Protein AF-Q7FZ84-F1 (afdb_monomer)

Sequence (125 aa):
MAKPACCALLALLFMASVAPLALAQRPDWRRRLQACDSFMEGRHREPRYRDRPSESCCRSVRNIREDERCRALMQAYGGGGYSDQDDDVVAENDRQEEQASRLLRECNLEPRDCRRRNDIFDDLW

Structure (mmCIF, N/CA/C/O backbone):
data_AF-Q7FZ84-F1
#
_entry.id   AF-Q7FZ84-F1
#
loop_
_atom_site.group_PDB
_atom_site.id
_atom_site.type_symbol
_atom_site.label_atom_id
_atom_site.label_alt_id
_atom_site.label_comp_id
_atom_site.label_asym_id
_atom_site.label_entity_id
_atom_site.label_seq_id
_atom_site.pdbx_PDB_ins_code
_atom_site.Cartn_x
_atom_site.Cartn_y
_atom_site.Cartn_z
_atom_site.occupancy
_atom_site.B_iso_or_equiv
_atom_site.auth_seq_id
_atom_site.auth_comp_id
_atom_site.auth_asym_id
_atom_site.auth_atom_id
_atom_site.pdbx_PDB_model_num
ATOM 1 N N . MET A 1 1 ? -68.315 8.484 18.595 1.00 49.31 1 MET A N 1
ATOM 2 C CA . MET A 1 1 ? -67.819 9.375 17.521 1.00 49.31 1 MET A CA 1
ATOM 3 C C . MET A 1 1 ? -66.454 9.928 17.925 1.00 49.31 1 MET A C 1
ATOM 5 O O . MET A 1 1 ? -66.411 10.763 18.811 1.00 49.31 1 MET A O 1
ATOM 9 N N . ALA A 1 2 ? -65.363 9.424 17.339 1.00 41.78 2 ALA A N 1
ATOM 10 C CA . ALA A 1 2 ? -64.010 10.015 17.304 1.00 41.78 2 ALA A CA 1
ATOM 11 C C . ALA A 1 2 ? -63.151 9.074 16.431 1.00 41.78 2 ALA A C 1
ATOM 13 O O . ALA A 1 2 ? -62.908 7.938 16.810 1.00 41.78 2 ALA A O 1
ATOM 14 N N . LYS A 1 3 ? -63.018 9.380 15.136 1.00 44.88 3 LYS A N 1
ATOM 15 C CA . LYS A 1 3 ? -61.885 10.055 14.466 1.00 44.88 3 LYS A CA 1
ATOM 16 C C . LYS A 1 3 ? -60.906 9.044 13.823 1.00 44.88 3 LYS A C 1
ATOM 18 O O . LYS A 1 3 ? -59.980 8.598 14.491 1.00 44.88 3 LYS A O 1
ATOM 23 N N . PRO A 1 4 ? -61.037 8.753 12.509 1.00 49.16 4 PRO A N 1
ATOM 24 C CA . PRO A 1 4 ? -60.086 7.934 11.740 1.00 49.16 4 PRO A CA 1
ATOM 25 C C . PRO A 1 4 ? -58.769 8.677 11.416 1.00 49.16 4 PRO A C 1
ATOM 27 O O . PRO A 1 4 ? -58.102 8.381 10.432 1.00 49.16 4 PRO A O 1
ATOM 30 N N . ALA A 1 5 ? -58.387 9.667 12.228 1.00 50.38 5 ALA A N 1
ATOM 31 C CA . ALA A 1 5 ? -57.235 10.532 11.973 1.00 50.38 5 ALA A CA 1
ATOM 32 C C . ALA A 1 5 ? -55.909 9.966 12.520 1.00 50.38 5 ALA A C 1
ATOM 34 O O . ALA A 1 5 ? -54.844 10.400 12.091 1.00 50.38 5 ALA A O 1
ATOM 35 N N . CYS A 1 6 ? -55.948 8.986 13.433 1.00 47.59 6 CYS A N 1
ATOM 36 C CA . CYS A 1 6 ? -54.726 8.415 14.020 1.00 47.59 6 CYS A CA 1
ATOM 37 C C . CYS A 1 6 ? -53.942 7.514 13.057 1.00 47.59 6 CYS A C 1
ATOM 39 O O . CYS A 1 6 ? -52.721 7.432 13.162 1.00 47.59 6 CYS A O 1
ATOM 41 N N . CYS A 1 7 ? -54.607 6.854 12.105 1.00 50.59 7 CYS A N 1
ATOM 42 C CA . CYS A 1 7 ? -53.935 5.874 11.247 1.00 50.59 7 CYS A CA 1
ATOM 43 C C . CYS A 1 7 ? -53.127 6.525 10.114 1.00 50.59 7 CYS A C 1
ATOM 45 O O . CYS A 1 7 ? -52.099 5.989 9.710 1.00 50.59 7 CYS A O 1
ATOM 47 N N . ALA A 1 8 ? -53.541 7.703 9.633 1.00 52.16 8 ALA A N 1
ATOM 48 C CA . ALA A 1 8 ? -52.841 8.401 8.551 1.00 52.16 8 ALA A CA 1
ATOM 49 C C . ALA A 1 8 ? -51.515 9.041 9.011 1.00 52.16 8 ALA A C 1
ATOM 51 O O . ALA A 1 8 ? -50.551 9.085 8.250 1.00 52.16 8 ALA A O 1
ATOM 52 N N . LEU A 1 9 ? -51.436 9.489 10.270 1.00 51.16 9 LEU A N 1
ATOM 53 C CA . LEU A 1 9 ? -50.223 10.094 10.836 1.00 51.16 9 LEU A CA 1
ATOM 54 C C . LEU A 1 9 ? -49.127 9.058 11.136 1.00 51.16 9 LEU A C 1
ATOM 56 O O . LEU A 1 9 ? -47.947 9.349 10.951 1.00 51.16 9 LEU A O 1
ATOM 60 N N . LEU A 1 10 ? -49.501 7.834 11.524 1.00 52.22 10 LEU A N 1
ATOM 61 C CA . LEU A 1 10 ? -48.548 6.736 11.730 1.00 52.22 10 LEU A CA 1
ATOM 62 C C . LEU A 1 10 ? -47.922 6.246 10.415 1.00 52.22 10 LEU A C 1
ATOM 64 O O . LEU A 1 10 ? -46.740 5.913 10.392 1.00 52.22 10 LEU A O 1
ATOM 68 N N . ALA A 1 11 ? -48.677 6.263 9.312 1.00 51.78 11 ALA A N 1
ATOM 69 C CA . ALA A 1 11 ? -48.161 5.880 7.998 1.00 51.78 11 ALA A CA 1
ATOM 70 C C . ALA A 1 11 ? -47.158 6.907 7.433 1.00 51.78 11 ALA A C 1
ATOM 72 O O . ALA A 1 11 ? -46.164 6.526 6.817 1.00 51.78 11 ALA A O 1
ATOM 73 N N . LEU A 1 12 ? -47.370 8.203 7.692 1.00 50.91 12 LEU A N 1
ATOM 74 C CA . LEU A 1 12 ? -46.447 9.266 7.270 1.00 50.91 12 LEU A CA 1
ATOM 75 C C . LEU A 1 12 ? -45.142 9.283 8.083 1.00 50.91 12 LEU A C 1
ATOM 77 O O . LEU A 1 12 ? -44.091 9.605 7.533 1.00 50.91 12 LEU A O 1
ATOM 81 N N . LEU A 1 13 ? -45.175 8.878 9.357 1.00 51.31 13 LEU A N 1
ATOM 82 C CA . LEU A 1 13 ? -43.968 8.738 10.185 1.00 51.31 13 LEU A CA 1
ATOM 83 C C . LEU A 1 13 ? -43.102 7.532 9.789 1.00 51.31 13 LEU A C 1
ATOM 85 O O . LEU A 1 13 ? -41.884 7.586 9.947 1.00 51.31 13 LEU A O 1
ATOM 89 N N . PHE A 1 14 ? -43.698 6.474 9.232 1.00 47.34 14 PHE A N 1
ATOM 90 C CA . PHE A 1 14 ? -42.955 5.293 8.773 1.00 47.34 14 PHE A CA 1
ATOM 91 C C . PHE A 1 14 ? -42.252 5.495 7.421 1.00 47.34 14 PHE A C 1
ATOM 93 O O . PHE A 1 14 ? -41.250 4.841 7.150 1.00 47.34 14 PHE A O 1
ATOM 100 N N . MET A 1 15 ? -42.736 6.419 6.584 1.00 47.53 15 MET A N 1
ATOM 101 C CA . MET A 1 15 ? -42.102 6.742 5.297 1.00 47.53 15 MET A CA 1
ATOM 102 C C . MET A 1 15 ? -40.957 7.761 5.418 1.00 47.53 15 MET A C 1
ATOM 104 O O . MET A 1 15 ? -40.164 7.897 4.491 1.00 47.53 15 MET A O 1
ATOM 108 N N . ALA A 1 16 ? -40.835 8.460 6.552 1.00 46.62 16 ALA A N 1
ATOM 109 C CA . ALA A 1 16 ? -39.755 9.420 6.802 1.00 46.62 16 ALA A CA 1
ATOM 110 C C . ALA A 1 16 ? -38.499 8.791 7.437 1.00 46.62 16 ALA A C 1
ATOM 112 O O . ALA A 1 16 ? -37.445 9.423 7.471 1.00 46.62 16 ALA A O 1
ATOM 113 N N . SER A 1 17 ? -38.585 7.553 7.934 1.00 47.41 17 SER A N 1
ATOM 114 C CA . SER A 1 17 ? -37.463 6.845 8.567 1.00 47.41 17 SER A CA 1
ATOM 115 C C . SER A 1 17 ? -36.676 5.945 7.613 1.00 47.41 17 SER A C 1
ATOM 117 O O . SER A 1 17 ? -35.632 5.423 7.998 1.00 47.41 17 SER A O 1
ATOM 119 N N . VAL A 1 18 ? -37.089 5.830 6.347 1.00 50.00 18 VAL A N 1
ATOM 120 C CA . VAL A 1 18 ? -36.287 5.194 5.288 1.00 50.00 18 VAL A CA 1
ATOM 121 C C . VAL A 1 18 ? -35.352 6.234 4.654 1.00 50.00 18 VAL A C 1
ATOM 123 O O . VAL A 1 18 ? -35.259 6.382 3.439 1.00 50.00 18 VAL A O 1
ATOM 126 N N . ALA A 1 19 ? -34.655 7.001 5.494 1.00 49.38 19 ALA A N 1
ATOM 127 C CA . ALA A 1 19 ? -33.435 7.668 5.068 1.00 49.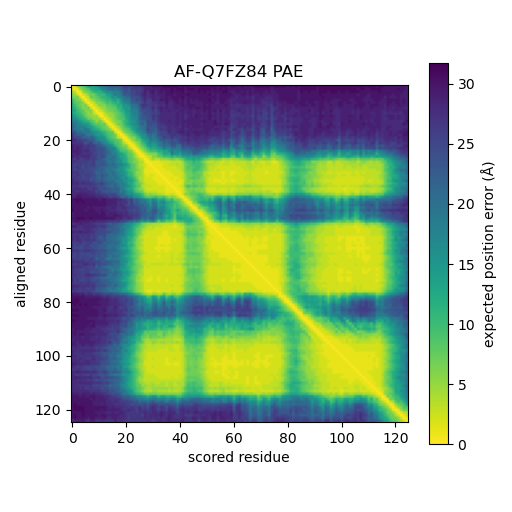38 19 ALA A CA 1
ATOM 128 C C . ALA A 1 19 ? -32.348 6.580 4.959 1.00 49.38 19 ALA A C 1
ATOM 130 O O . ALA A 1 19 ? -32.203 5.780 5.887 1.00 49.38 19 ALA A O 1
ATOM 131 N N . PRO A 1 20 ? -31.606 6.492 3.844 1.00 47.78 20 PRO A N 1
ATOM 132 C CA . PRO A 1 20 ? -30.707 5.378 3.563 1.00 47.78 20 PRO A CA 1
ATOM 133 C C . PRO A 1 20 ? -29.489 5.428 4.497 1.00 47.78 20 PRO A C 1
ATOM 135 O O . PRO A 1 20 ? -28.443 5.974 4.160 1.00 47.78 20 PRO A O 1
ATOM 138 N N . LEU A 1 21 ? -29.598 4.827 5.683 1.00 50.34 21 LEU A N 1
ATOM 139 C CA . LEU A 1 21 ? -28.514 4.701 6.670 1.00 50.34 21 LEU A CA 1
ATOM 140 C C . LEU A 1 21 ? -27.471 3.631 6.293 1.00 50.34 21 LEU A C 1
ATOM 142 O O . LEU A 1 21 ? -26.835 3.037 7.158 1.00 50.34 21 LEU A O 1
ATOM 146 N N . ALA A 1 22 ? -27.270 3.383 5.000 1.00 48.09 22 ALA A N 1
ATOM 147 C CA . ALA A 1 22 ? -26.307 2.406 4.503 1.00 48.09 22 ALA A CA 1
ATOM 148 C C . ALA A 1 22 ? -25.366 2.977 3.433 1.00 48.09 22 ALA A C 1
ATOM 150 O O . ALA A 1 22 ? -24.749 2.224 2.685 1.00 48.09 22 ALA A O 1
ATOM 151 N N . LEU A 1 23 ? -25.149 4.297 3.411 1.00 46.69 23 LEU A N 1
ATOM 152 C CA . LEU A 1 23 ? -23.848 4.816 2.982 1.00 46.69 23 LEU A CA 1
ATOM 153 C C . LEU A 1 23 ? -22.838 4.519 4.097 1.00 46.69 23 LEU A C 1
ATOM 155 O O . LEU A 1 23 ? -22.377 5.411 4.806 1.00 46.69 23 LEU A O 1
ATOM 159 N N . ALA A 1 24 ? -22.534 3.233 4.287 1.00 49.00 24 ALA A N 1
ATOM 160 C CA . ALA A 1 24 ? -21.375 2.809 5.046 1.00 49.00 24 ALA A CA 1
ATOM 161 C C . ALA A 1 24 ? -20.183 3.548 4.433 1.00 49.00 24 ALA A C 1
ATOM 163 O O . ALA A 1 24 ? -19.858 3.327 3.265 1.00 49.00 24 ALA A O 1
ATOM 164 N N . GLN A 1 25 ? -19.618 4.496 5.183 1.00 52.72 25 GLN A N 1
ATOM 165 C CA . GLN A 1 25 ? -18.466 5.286 4.771 1.00 52.72 25 GLN A CA 1
ATOM 166 C C 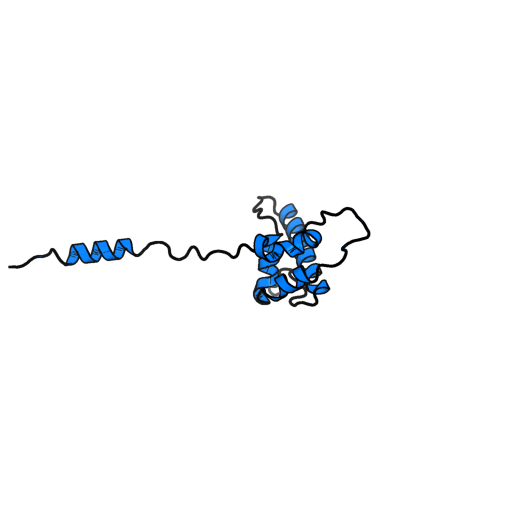. GLN A 1 25 ? -17.360 4.303 4.404 1.00 52.72 25 GLN A C 1
ATOM 168 O O . GLN A 1 25 ? -16.689 3.765 5.287 1.00 52.72 25 GLN A O 1
ATOM 173 N N . ARG A 1 26 ? -17.215 4.003 3.106 1.00 57.62 26 ARG A N 1
ATOM 174 C CA . ARG A 1 26 ? -16.116 3.177 2.623 1.00 57.62 26 ARG A CA 1
ATOM 175 C C . ARG A 1 26 ? -14.851 3.857 3.134 1.00 57.62 26 ARG A C 1
ATOM 177 O O . ARG A 1 26 ? -14.687 5.049 2.867 1.00 57.62 26 ARG A O 1
ATOM 184 N N . PRO A 1 27 ? -14.013 3.165 3.919 1.00 64.94 27 PRO A N 1
ATOM 185 C CA . PRO A 1 27 ? -12.784 3.764 4.399 1.00 64.94 27 PRO A CA 1
ATOM 186 C C . PRO A 1 27 ? -12.013 4.309 3.198 1.00 64.94 27 PRO A C 1
ATOM 188 O O . PRO A 1 27 ? -11.795 3.602 2.216 1.00 64.94 27 PRO A O 1
ATOM 191 N N . ASP A 1 28 ? -11.650 5.589 3.270 1.00 83.81 28 ASP A N 1
ATOM 192 C CA . ASP A 1 28 ? -10.766 6.232 2.303 1.00 83.81 28 ASP A CA 1
ATOM 193 C C . ASP A 1 28 ? -9.368 5.629 2.489 1.00 83.81 28 ASP A C 1
ATOM 195 O O . ASP A 1 28 ? -8.524 6.134 3.239 1.00 83.81 28 ASP A O 1
ATOM 199 N N . TRP A 1 29 ? -9.168 4.452 1.890 1.00 86.44 29 TRP A N 1
ATOM 200 C CA . TRP A 1 29 ? -7.930 3.692 2.007 1.00 86.44 29 TRP A CA 1
ATOM 201 C C . TRP A 1 29 ? -6.753 4.464 1.447 1.00 86.44 29 TRP A C 1
ATOM 203 O O . TRP A 1 29 ? -5.668 4.362 2.007 1.00 86.44 29 TRP A O 1
ATOM 213 N N . ARG A 1 30 ? -6.976 5.299 0.426 1.00 85.19 30 ARG A N 1
ATOM 214 C CA . ARG A 1 30 ? -5.941 6.166 -0.132 1.00 85.19 30 ARG A CA 1
ATOM 215 C C . ARG A 1 30 ? -5.398 7.113 0.932 1.00 85.19 30 ARG A C 1
ATOM 217 O O . ARG A 1 30 ? -4.193 7.171 1.146 1.00 85.19 30 ARG A O 1
ATOM 224 N N . ARG A 1 31 ? -6.279 7.769 1.693 1.00 87.19 31 ARG A N 1
ATOM 225 C CA . ARG A 1 31 ? -5.862 8.618 2.819 1.00 87.19 31 ARG A CA 1
ATOM 226 C C . ARG A 1 31 ? -5.160 7.830 3.926 1.00 87.19 31 ARG A C 1
ATOM 228 O O . ARG A 1 31 ? -4.175 8.304 4.482 1.00 87.19 31 ARG A O 1
ATOM 235 N N . ARG A 1 32 ? -5.645 6.632 4.266 1.00 88.69 32 ARG A N 1
ATOM 236 C CA . ARG A 1 32 ? -5.041 5.793 5.325 1.00 88.69 32 ARG A CA 1
ATOM 237 C C . ARG A 1 32 ? -3.675 5.223 4.936 1.00 88.69 32 ARG A C 1
ATOM 239 O O . ARG A 1 32 ? -2.834 5.003 5.808 1.00 88.69 32 ARG A O 1
ATOM 246 N N . LEU A 1 33 ? -3.463 4.984 3.646 1.00 92.25 33 LEU A N 1
ATOM 247 C CA . LEU A 1 33 ? -2.261 4.367 3.095 1.00 92.25 33 LEU A CA 1
ATOM 248 C C . LEU A 1 33 ? -1.291 5.375 2.476 1.00 92.25 33 LEU A C 1
ATOM 250 O O . LEU A 1 33 ? -0.252 4.952 2.003 1.00 92.25 33 LEU A O 1
ATOM 254 N N . GLN A 1 34 ? -1.536 6.684 2.582 1.00 90.81 34 GLN A N 1
ATOM 255 C CA . GLN A 1 34 ? -0.697 7.744 2.000 1.00 90.81 34 GLN A CA 1
ATOM 256 C C . GL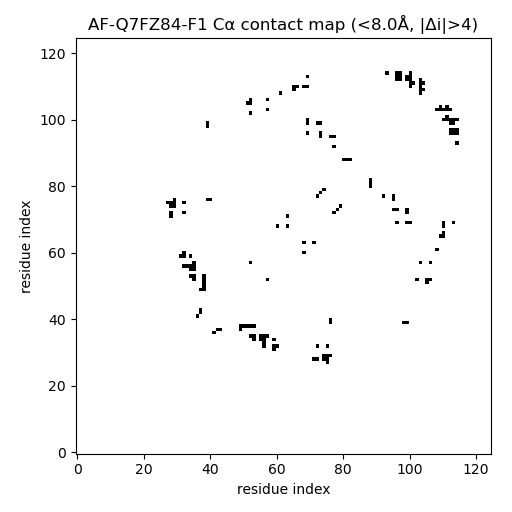N A 1 34 ? 0.821 7.580 2.261 1.00 90.81 34 GLN A C 1
ATOM 258 O O . GLN A 1 34 ? 1.659 7.912 1.426 1.00 90.81 34 GLN A O 1
ATOM 263 N N . ALA A 1 35 ? 1.215 7.013 3.409 1.00 90.69 35 ALA A N 1
ATOM 264 C CA . ALA A 1 35 ? 2.619 6.723 3.729 1.00 90.69 35 ALA A CA 1
ATOM 265 C C . ALA A 1 35 ? 3.291 5.689 2.793 1.00 90.69 35 ALA A C 1
ATOM 267 O O . ALA A 1 35 ? 4.522 5.582 2.775 1.00 90.69 35 ALA A O 1
ATOM 268 N N . CYS A 1 36 ? 2.495 4.917 2.053 1.00 90.38 36 CYS A N 1
ATOM 269 C CA . CYS A 1 36 ? 2.906 3.903 1.090 1.00 90.38 36 CYS A CA 1
ATOM 270 C C . CYS A 1 36 ? 3.038 4.446 -0.339 1.00 90.38 36 CYS 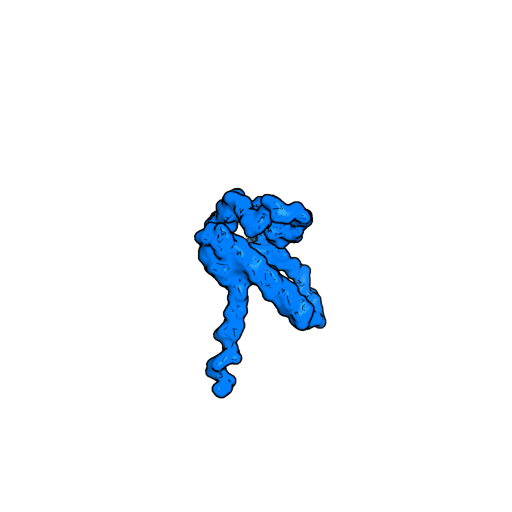A C 1
ATOM 272 O O . CYS A 1 36 ? 3.621 3.757 -1.171 1.00 90.38 36 CYS A O 1
ATOM 274 N N . ASP A 1 37 ? 2.580 5.671 -0.628 1.00 88.56 37 ASP A N 1
ATOM 275 C CA . ASP A 1 37 ? 2.523 6.226 -1.991 1.00 88.56 37 ASP A CA 1
ATOM 276 C C . ASP A 1 37 ? 3.888 6.217 -2.687 1.00 88.56 37 ASP A C 1
ATOM 278 O O . ASP A 1 37 ? 3.998 5.833 -3.849 1.00 88.56 37 ASP A O 1
ATOM 282 N N . SER A 1 38 ? 4.961 6.554 -1.963 1.00 83.69 38 SER A N 1
ATOM 283 C CA . SER A 1 38 ? 6.317 6.520 -2.525 1.00 83.69 38 SER A CA 1
ATOM 284 C C . SER A 1 38 ? 6.762 5.122 -2.966 1.00 83.69 38 SER A C 1
ATOM 286 O O . SER A 1 38 ? 7.563 5.022 -3.890 1.00 83.69 38 SER A O 1
ATOM 288 N N . PHE A 1 39 ? 6.295 4.066 -2.291 1.00 85.56 39 PHE A N 1
ATOM 289 C CA . PHE A 1 39 ? 6.612 2.678 -2.639 1.00 85.56 39 PHE A CA 1
ATOM 290 C C . PHE A 1 39 ? 5.677 2.162 -3.739 1.00 85.56 39 PHE A C 1
ATOM 292 O O . PHE A 1 39 ? 6.138 1.549 -4.696 1.00 85.56 39 PHE A O 1
ATOM 299 N N . MET A 1 40 ? 4.376 2.440 -3.616 1.00 84.94 40 MET A N 1
ATOM 300 C CA . MET A 1 40 ? 3.340 1.908 -4.504 1.00 84.94 40 MET A CA 1
ATOM 301 C C . MET A 1 40 ? 3.324 2.588 -5.875 1.00 84.94 40 MET A C 1
ATOM 303 O O . MET A 1 40 ? 3.227 1.914 -6.892 1.00 84.94 40 MET A O 1
ATOM 307 N N . GLU A 1 41 ? 3.457 3.915 -5.940 1.00 77.69 41 GLU A N 1
ATOM 308 C CA . GLU A 1 41 ? 3.343 4.644 -7.211 1.00 77.69 41 GLU A CA 1
ATOM 309 C C . GLU A 1 41 ? 4.657 4.675 -8.015 1.00 77.69 41 GLU A C 1
ATOM 311 O O . GLU A 1 41 ? 4.695 5.236 -9.109 1.00 77.69 41 GLU A O 1
ATOM 316 N N . GLY A 1 42 ? 5.758 4.127 -7.479 1.00 65.06 42 GLY A N 1
ATOM 317 C CA . GLY A 1 42 ? 7.057 4.063 -8.164 1.00 65.06 42 GLY A CA 1
ATOM 318 C C . GLY A 1 42 ? 7.621 5.425 -8.608 1.00 65.06 42 GLY A C 1
ATOM 319 O O . GLY A 1 42 ? 8.512 5.481 -9.454 1.00 65.06 42 GLY A O 1
ATOM 320 N N . ARG A 1 43 ? 7.104 6.545 -8.075 1.00 50.91 43 ARG A N 1
ATOM 321 C CA . ARG A 1 43 ? 7.338 7.901 -8.615 1.00 50.91 43 ARG A CA 1
ATOM 322 C C . ARG A 1 43 ? 8.708 8.513 -8.322 1.00 50.91 43 ARG A C 1
ATOM 324 O O . ARG A 1 43 ? 8.938 9.668 -8.675 1.00 50.91 43 ARG A O 1
ATOM 331 N N . HIS A 1 44 ? 9.649 7.773 -7.747 1.00 45.66 44 HIS A N 1
ATOM 332 C CA . HIS A 1 44 ? 11.004 8.278 -7.542 1.00 45.66 44 HIS A CA 1
ATOM 333 C C . HIS A 1 44 ? 12.000 7.496 -8.397 1.00 45.66 44 HIS A C 1
ATOM 335 O O . HIS A 1 44 ? 12.402 6.389 -8.066 1.00 45.66 44 HIS A O 1
ATOM 341 N N . ARG A 1 45 ? 12.423 8.124 -9.503 1.00 48.12 45 ARG A N 1
ATOM 342 C CA . ARG A 1 45 ? 13.490 7.671 -10.418 1.00 48.12 45 ARG A CA 1
ATOM 343 C C . ARG A 1 45 ? 14.887 7.616 -9.775 1.00 48.12 45 ARG A C 1
ATOM 345 O O . ARG A 1 45 ? 15.863 7.381 -10.482 1.00 48.12 45 ARG A O 1
ATOM 352 N N . GLU A 1 46 ? 15.019 7.866 -8.474 1.00 49.53 46 GLU A N 1
ATOM 353 C CA . GLU A 1 46 ? 16.313 7.858 -7.797 1.00 49.53 46 GLU A CA 1
ATOM 354 C C . GLU A 1 46 ? 16.669 6.441 -7.318 1.00 49.53 46 GLU A C 1
ATOM 356 O O . GLU A 1 46 ? 16.020 5.931 -6.405 1.00 49.53 46 GLU A O 1
ATOM 361 N N . PRO A 1 47 ? 17.727 5.804 -7.861 1.00 52.00 47 PRO A N 1
ATOM 362 C CA . PRO A 1 47 ? 18.016 4.381 -7.633 1.00 52.00 47 PRO A CA 1
ATOM 363 C C . PRO A 1 47 ? 18.418 4.020 -6.197 1.00 52.00 47 PRO A C 1
ATOM 365 O O . PRO A 1 47 ? 18.675 2.860 -5.904 1.00 52.00 47 PRO A O 1
ATOM 368 N N . ARG A 1 48 ? 18.592 5.010 -5.315 1.00 54.06 48 ARG A N 1
ATO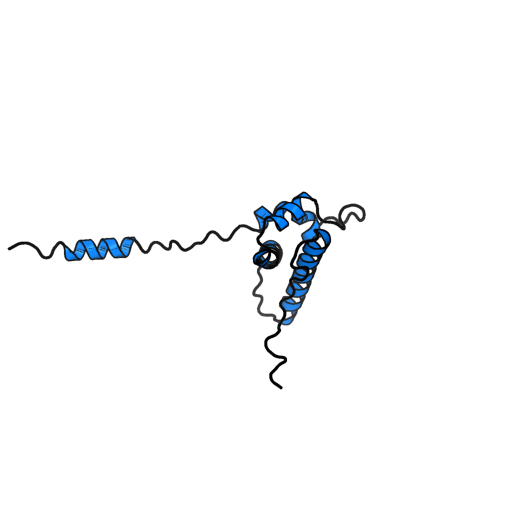M 369 C CA . ARG A 1 48 ? 19.240 4.821 -4.007 1.00 54.06 48 ARG A CA 1
ATOM 370 C C . ARG A 1 48 ? 18.284 4.859 -2.825 1.00 54.06 48 ARG A C 1
ATOM 372 O O . ARG A 1 48 ? 18.673 4.461 -1.732 1.00 54.06 48 ARG A O 1
ATOM 379 N N . TYR A 1 49 ? 17.051 5.314 -3.023 1.00 49.84 49 TYR A N 1
ATOM 380 C CA . TYR A 1 49 ? 16.081 5.442 -1.946 1.00 49.84 49 TYR A CA 1
ATOM 381 C C . TYR A 1 49 ? 14.759 4.794 -2.347 1.00 49.84 49 TYR A C 1
ATOM 383 O O . TYR A 1 49 ? 13.932 5.418 -3.001 1.00 49.84 49 TYR A O 1
ATOM 391 N N . ARG A 1 50 ? 14.545 3.596 -1.787 1.00 59.28 50 ARG A N 1
ATOM 392 C CA . ARG A 1 50 ? 13.250 2.934 -1.529 1.00 59.28 50 ARG A CA 1
ATOM 393 C C . ARG A 1 50 ? 12.859 1.781 -2.454 1.00 59.28 50 ARG A C 1
ATOM 395 O O . ARG A 1 50 ? 11.719 1.687 -2.888 1.00 59.28 50 ARG A O 1
ATOM 402 N N . ASP A 1 51 ? 13.736 0.780 -2.526 1.00 69.00 51 ASP A N 1
ATOM 403 C CA . ASP A 1 51 ? 13.306 -0.607 -2.777 1.00 69.00 51 ASP A CA 1
ATOM 404 C C . ASP A 1 51 ? 12.446 -1.187 -1.642 1.00 69.00 51 ASP A C 1
ATOM 406 O O . ASP A 1 51 ? 11.866 -2.261 -1.796 1.00 69.00 51 ASP A O 1
ATOM 410 N N . ARG A 1 52 ? 12.365 -0.490 -0.499 1.00 82.00 52 ARG A N 1
ATOM 411 C CA . ARG A 1 52 ? 11.638 -0.924 0.694 1.00 82.00 52 ARG A CA 1
ATOM 412 C C . ARG A 1 52 ? 10.581 0.088 1.139 1.00 82.00 52 ARG A C 1
ATOM 414 O O . ARG A 1 52 ? 10.820 1.298 1.052 1.00 82.00 52 ARG A O 1
ATOM 421 N N . PRO A 1 53 ? 9.443 -0.391 1.666 1.00 88.25 53 PRO A N 1
ATOM 422 C CA . PRO A 1 53 ? 8.427 0.459 2.263 1.00 88.25 53 PRO A CA 1
ATOM 423 C C . PRO A 1 53 ? 8.946 1.160 3.521 1.00 88.25 53 PRO A C 1
ATOM 425 O O . PRO A 1 53 ? 9.827 0.669 4.227 1.00 88.25 5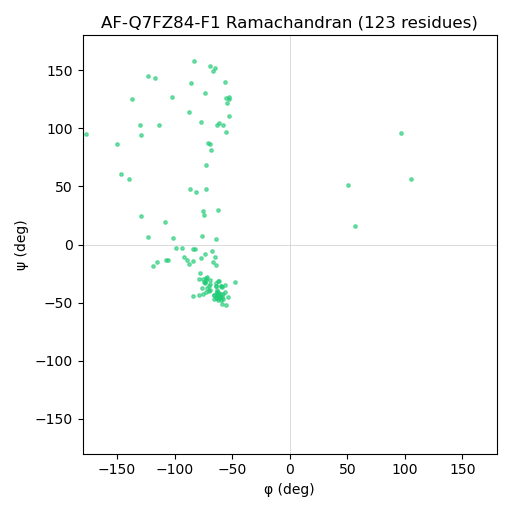3 PRO A O 1
ATOM 428 N N . SER A 1 54 ? 8.382 2.333 3.814 1.00 90.88 54 SER A N 1
ATOM 429 C CA . SER A 1 54 ? 8.671 3.038 5.064 1.00 90.88 54 SER A CA 1
ATOM 430 C C . SER A 1 54 ? 8.072 2.291 6.263 1.00 90.88 54 SER A C 1
ATOM 432 O O . SER A 1 54 ? 7.041 1.629 6.141 1.00 90.88 54 SER A O 1
ATOM 434 N N . GLU A 1 55 ? 8.656 2.450 7.454 1.00 92.31 55 GLU A N 1
ATOM 435 C CA . GLU A 1 55 ? 8.084 1.866 8.679 1.00 92.31 55 GLU A CA 1
ATOM 436 C C . GLU A 1 55 ? 6.652 2.375 8.933 1.00 92.31 55 GLU A C 1
ATOM 438 O O . GLU A 1 55 ? 5.774 1.616 9.345 1.00 92.31 55 GLU A O 1
ATOM 443 N N . SER A 1 56 ? 6.397 3.651 8.618 1.00 93.88 56 SER A N 1
ATOM 444 C CA . SER A 1 56 ? 5.066 4.263 8.696 1.00 93.88 56 SER A CA 1
ATOM 445 C C . SER A 1 56 ? 4.066 3.569 7.766 1.00 93.88 56 SER A C 1
ATOM 447 O O . SER A 1 56 ? 2.969 3.226 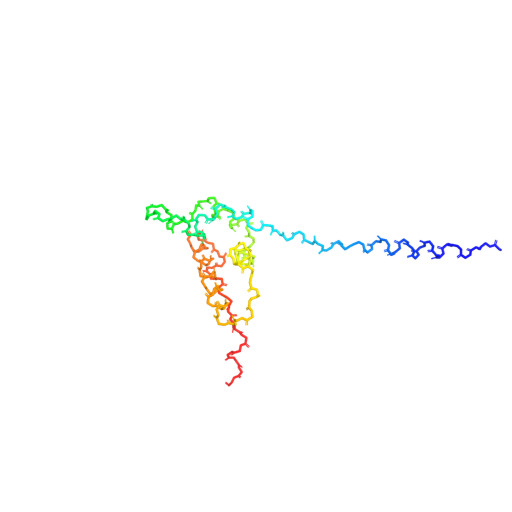8.199 1.00 93.88 56 SER A O 1
ATOM 449 N N . CYS A 1 57 ? 4.466 3.265 6.525 1.00 93.06 57 CYS A N 1
ATOM 450 C CA . CYS A 1 57 ? 3.645 2.486 5.599 1.00 93.06 57 CYS A CA 1
ATOM 451 C C . CYS A 1 57 ? 3.310 1.101 6.171 1.00 93.06 57 CYS A C 1
ATOM 453 O O . CYS A 1 57 ? 2.135 0.747 6.274 1.00 93.06 57 CYS A O 1
ATOM 455 N N . CYS A 1 58 ? 4.313 0.344 6.630 1.00 95.25 58 CYS A N 1
ATOM 456 C CA . CYS A 1 58 ? 4.074 -0.981 7.206 1.00 95.25 58 CYS A CA 1
ATOM 457 C C . CYS A 1 58 ? 3.157 -0.927 8.435 1.00 95.25 58 CYS A C 1
ATOM 459 O O . CYS A 1 58 ? 2.321 -1.811 8.624 1.00 95.25 58 CYS A O 1
ATOM 461 N N . ARG A 1 59 ? 3.267 0.121 9.258 1.00 96.50 59 ARG A N 1
ATOM 462 C CA . ARG A 1 59 ? 2.379 0.344 10.405 1.00 96.50 59 ARG A CA 1
ATOM 463 C C . ARG A 1 59 ? 0.943 0.629 9.966 1.00 96.50 59 ARG A C 1
ATOM 465 O O . ARG A 1 59 ? 0.024 0.043 10.533 1.00 96.50 59 ARG A O 1
ATOM 472 N N . SER A 1 60 ? 0.746 1.465 8.946 1.00 95.44 60 SER A N 1
ATOM 473 C CA . SER A 1 60 ? -0.581 1.725 8.376 1.00 95.44 60 SER A CA 1
ATOM 474 C C . SER A 1 60 ? -1.237 0.446 7.861 1.00 95.44 60 SER A C 1
ATOM 476 O O . SER A 1 60 ? -2.393 0.196 8.188 1.00 95.44 60 SER A O 1
ATOM 478 N N . VAL A 1 61 ? -0.498 -0.397 7.131 1.00 95.56 61 VAL A N 1
ATOM 479 C CA . VAL A 1 61 ? -1.018 -1.673 6.606 1.00 95.56 61 VAL A CA 1
ATOM 480 C C . VAL A 1 61 ? -1.281 -2.684 7.726 1.00 95.56 61 VAL A C 1
ATOM 482 O O . VAL A 1 61 ? -2.299 -3.373 7.710 1.00 95.56 61 VAL A O 1
ATOM 485 N N . ARG A 1 62 ? -0.416 -2.750 8.746 1.00 96.75 62 ARG A N 1
ATOM 486 C CA . ARG A 1 62 ? -0.598 -3.638 9.910 1.00 96.75 62 ARG A CA 1
ATOM 487 C C . ARG A 1 62 ? -1.898 -3.353 10.661 1.00 96.75 62 ARG A C 1
ATOM 489 O O . ARG A 1 62 ? -2.519 -4.293 11.148 1.00 96.75 62 ARG A O 1
ATOM 496 N N . ASN A 1 63 ? -2.298 -2.083 10.731 1.00 95.38 63 ASN A N 1
ATOM 497 C CA . ASN A 1 63 ? -3.530 -1.644 11.390 1.00 95.38 63 ASN A CA 1
ATOM 498 C C . ASN A 1 63 ? -4.804 -1.990 10.597 1.00 95.38 63 ASN A C 1
ATOM 500 O O . ASN A 1 63 ? -5.909 -1.797 11.101 1.00 95.38 63 ASN A O 1
ATOM 504 N N . ILE A 1 64 ? -4.666 -2.483 9.365 1.00 92.88 64 ILE A N 1
ATOM 505 C CA . ILE A 1 64 ? -5.766 -3.043 8.582 1.00 92.88 64 ILE A CA 1
ATOM 506 C C . ILE A 1 64 ? -5.915 -4.511 8.969 1.00 92.88 64 ILE A C 1
ATOM 508 O O . ILE A 1 64 ? -4.915 -5.225 9.133 1.00 92.88 64 ILE A O 1
ATOM 512 N N . ARG A 1 65 ? -7.166 -4.959 9.110 1.00 92.38 65 ARG A N 1
ATOM 513 C CA . ARG A 1 65 ? -7.461 -6.370 9.351 1.00 92.38 65 ARG A CA 1
ATOM 514 C C . ARG A 1 65 ? -6.850 -7.225 8.248 1.00 92.38 65 ARG A C 1
ATOM 516 O O . ARG A 1 65 ? -6.875 -6.845 7.082 1.00 92.38 65 ARG A O 1
ATOM 523 N N . GLU A 1 66 ? -6.303 -8.370 8.627 1.00 92.56 66 GLU A N 1
ATOM 524 C CA . GLU A 1 66 ? -5.569 -9.250 7.717 1.00 92.56 66 GLU A CA 1
ATOM 525 C C . GLU A 1 66 ? -6.375 -9.629 6.468 1.00 92.56 66 GLU A C 1
ATOM 527 O O . GLU A 1 66 ? -5.886 -9.469 5.352 1.00 92.56 66 GLU A O 1
ATOM 532 N N . ASP A 1 67 ? -7.642 -10.000 6.656 1.00 88.00 67 ASP A N 1
ATOM 533 C CA . ASP A 1 67 ? -8.602 -10.355 5.606 1.00 88.00 67 ASP A CA 1
ATOM 534 C C . ASP A 1 67 ? -8.989 -9.181 4.687 1.00 88.00 67 ASP A C 1
ATOM 536 O O . ASP A 1 67 ? -9.534 -9.378 3.599 1.00 88.00 67 ASP A O 1
ATOM 540 N N . GLU A 1 68 ? -8.691 -7.946 5.093 1.00 89.69 68 GLU A N 1
ATOM 541 C CA . GLU A 1 68 ? -8.984 -6.731 4.335 1.00 89.69 68 GLU A CA 1
ATOM 542 C C . GLU A 1 68 ? -7.747 -6.110 3.680 1.00 89.69 68 GLU A C 1
ATOM 544 O O . GLU A 1 68 ? -7.909 -5.259 2.807 1.00 89.69 68 GLU A O 1
ATOM 549 N N . ARG A 1 69 ? -6.524 -6.516 4.051 1.00 92.06 69 ARG A N 1
ATOM 550 C CA . ARG A 1 69 ? -5.274 -5.877 3.592 1.00 92.06 69 ARG A CA 1
ATOM 551 C C . ARG A 1 69 ? -5.168 -5.819 2.074 1.00 92.06 69 ARG A C 1
ATOM 553 O O . ARG A 1 69 ? -4.981 -4.735 1.526 1.00 92.06 69 ARG A O 1
ATOM 560 N N . CYS A 1 70 ? -5.350 -6.951 1.396 1.00 90.06 70 CYS A N 1
ATOM 561 C CA . CYS A 1 70 ? -5.304 -6.993 -0.066 1.00 90.06 70 CYS A CA 1
ATOM 562 C C . CYS A 1 70 ? -6.398 -6.124 -0.688 1.00 90.06 70 CYS A C 1
ATOM 564 O O . CYS A 1 70 ? -6.109 -5.298 -1.547 1.00 90.06 70 CYS A O 1
ATOM 566 N N . ARG A 1 71 ? -7.642 -6.220 -0.199 1.00 87.38 71 ARG A N 1
ATOM 567 C CA . ARG A 1 71 ? -8.754 -5.391 -0.693 1.00 87.38 71 ARG A CA 1
ATOM 568 C C . ARG A 1 71 ? -8.476 -3.898 -0.507 1.00 87.38 71 ARG A C 1
ATOM 570 O O . ARG A 1 71 ? -8.764 -3.118 -1.406 1.00 87.38 71 ARG A O 1
ATOM 577 N N . ALA A 1 72 ? -7.929 -3.499 0.637 1.00 89.69 72 ALA A N 1
ATOM 578 C CA . ALA A 1 72 ? -7.601 -2.112 0.937 1.00 89.69 72 ALA A CA 1
ATOM 579 C C . ALA 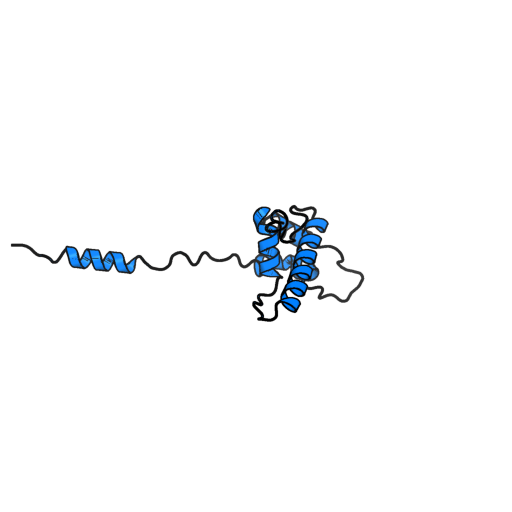A 1 72 ? -6.495 -1.575 0.020 1.00 89.69 72 ALA A C 1
ATOM 581 O O . ALA A 1 72 ? -6.619 -0.466 -0.499 1.00 89.69 72 ALA A O 1
ATOM 582 N N . LEU A 1 73 ? -5.445 -2.369 -0.216 1.00 89.88 73 LEU A N 1
ATOM 583 C CA . LEU A 1 73 ? -4.359 -2.023 -1.135 1.00 89.88 73 LEU A CA 1
ATOM 584 C C . LEU A 1 73 ? -4.864 -1.908 -2.575 1.00 89.88 73 LEU A C 1
ATOM 586 O O . LEU A 1 73 ? -4.599 -0.900 -3.227 1.00 89.88 73 LEU A O 1
ATOM 590 N N . MET A 1 74 ? -5.665 -2.872 -3.028 1.00 86.06 74 MET A N 1
ATOM 591 C CA . MET A 1 74 ? -6.295 -2.841 -4.348 1.00 86.06 74 MET A CA 1
ATOM 592 C C . MET A 1 74 ? -7.272 -1.676 -4.490 1.00 86.06 74 MET A C 1
ATOM 594 O O . MET A 1 74 ? -7.347 -1.066 -5.539 1.00 86.06 74 MET A O 1
ATOM 598 N N . GLN A 1 75 ? -7.999 -1.288 -3.446 1.00 84.75 75 GLN A N 1
ATOM 599 C CA . GLN A 1 75 ? -8.896 -0.136 -3.535 1.00 84.75 75 GLN A CA 1
ATOM 600 C C . GLN A 1 75 ? -8.141 1.207 -3.510 1.00 84.75 75 GLN A C 1
ATOM 602 O O . GLN A 1 75 ? -8.619 2.193 -4.068 1.00 84.75 75 GLN A O 1
ATOM 607 N N . ALA A 1 76 ? -6.988 1.276 -2.840 1.00 87.31 76 ALA A N 1
ATOM 608 C CA . ALA A 1 76 ? -6.174 2.488 -2.775 1.00 87.31 76 ALA A CA 1
ATOM 609 C C . ALA A 1 76 ? -5.342 2.706 -4.048 1.00 87.31 76 ALA A C 1
ATOM 611 O O . ALA A 1 76 ? -5.260 3.832 -4.548 1.00 87.31 76 ALA A O 1
ATOM 612 N N . TYR A 1 77 ? -4.735 1.635 -4.558 1.00 84.56 77 TYR A N 1
ATOM 613 C CA . TYR A 1 77 ? -3.730 1.678 -5.622 1.00 84.56 77 TYR A CA 1
ATOM 614 C C . TYR A 1 77 ? -4.137 0.922 -6.877 1.00 84.56 77 TYR A C 1
ATOM 616 O O . TYR A 1 77 ? -3.582 1.190 -7.940 1.00 84.56 77 TYR A O 1
ATOM 624 N N . GLY A 1 78 ? -5.114 0.026 -6.769 1.00 73.94 78 GLY A N 1
ATOM 625 C CA . GLY A 1 78 ? -5.728 -0.583 -7.928 1.00 73.94 78 GLY A CA 1
ATOM 626 C C . GLY A 1 78 ? -6.698 0.397 -8.559 1.00 73.94 78 GLY A C 1
ATOM 627 O O . GLY A 1 78 ? -7.741 0.734 -7.995 1.00 73.94 78 GLY A O 1
ATOM 628 N N . GLY A 1 79 ? -6.285 0.960 -9.690 1.00 59.97 79 GLY A N 1
ATOM 629 C CA . GLY A 1 79 ? -7.072 1.935 -10.430 1.00 59.97 79 GLY A CA 1
ATOM 630 C C . GLY A 1 79 ? -8.471 1.391 -10.705 1.00 59.97 79 GLY A C 1
ATOM 631 O O . GLY A 1 79 ? -8.631 0.310 -11.260 1.00 59.97 79 GLY A O 1
ATOM 632 N N . GLY A 1 80 ? -9.497 2.140 -10.296 1.00 53.19 80 GLY A N 1
ATOM 633 C CA . GLY A 1 80 ? -10.875 1.857 -10.668 1.00 53.19 80 GLY A CA 1
ATOM 634 C C . GLY A 1 80 ? -11.038 1.982 -12.179 1.00 53.19 80 GLY A C 1
ATOM 635 O O . GLY A 1 80 ? -11.111 3.091 -12.697 1.00 53.19 80 GLY A O 1
ATOM 636 N N . GLY A 1 81 ? -11.096 0.850 -12.868 1.00 42.62 81 GLY A N 1
ATOM 637 C CA . GLY A 1 81 ? -11.304 0.778 -14.305 1.00 42.62 81 GLY A CA 1
ATOM 638 C C . GLY A 1 81 ? -12.035 -0.506 -14.649 1.00 42.62 81 GLY A C 1
ATOM 639 O O . GLY A 1 81 ? -11.419 -1.518 -14.949 1.00 42.62 81 GLY A O 1
ATOM 640 N N . TYR A 1 82 ? -13.366 -0.464 -14.599 1.00 44.06 82 TYR A N 1
ATOM 641 C CA . TYR A 1 82 ? -14.157 -1.302 -15.494 1.00 44.06 82 TYR A CA 1
ATOM 642 C C . TYR A 1 82 ? -13.953 -0.715 -16.895 1.00 44.06 82 TYR A C 1
ATOM 644 O O . TYR A 1 82 ? -14.671 0.200 -17.290 1.00 44.06 82 TYR A O 1
ATOM 652 N N . SER A 1 83 ? -12.905 -1.139 -17.593 1.00 42.12 83 SER A N 1
ATOM 653 C CA . SER A 1 83 ? -12.738 -0.878 -19.023 1.00 42.12 83 SER A CA 1
ATOM 654 C C . SER A 1 83 ? -13.094 -2.151 -19.780 1.00 42.12 83 SER A C 1
ATOM 656 O O . SER A 1 83 ? -12.561 -3.208 -19.472 1.00 42.12 83 SER A O 1
ATOM 658 N N . ASP A 1 84 ? -14.000 -2.030 -20.751 1.00 45.84 84 ASP A N 1
ATOM 659 C CA . ASP A 1 84 ? -14.588 -3.080 -21.611 1.00 45.84 84 ASP A CA 1
ATOM 660 C C . ASP A 1 84 ? -13.580 -3.827 -22.531 1.00 45.84 84 ASP A C 1
ATOM 662 O O . ASP A 1 84 ? -13.919 -4.257 -23.630 1.00 45.84 84 ASP A O 1
ATOM 66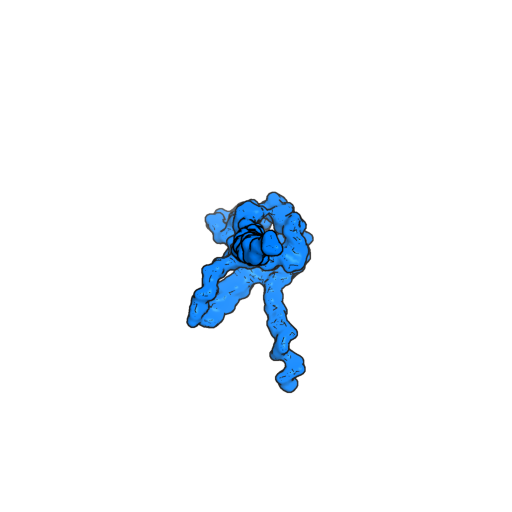6 N N . GLN A 1 85 ? -12.316 -3.965 -22.129 1.00 48.88 85 GLN A N 1
ATOM 667 C CA . GLN A 1 85 ? -11.278 -4.707 -22.851 1.00 48.88 85 GLN A CA 1
ATOM 668 C C . GLN A 1 85 ? -10.606 -5.674 -21.870 1.00 48.88 85 GLN A C 1
ATOM 670 O O . GLN A 1 85 ? -9.708 -5.293 -21.120 1.00 48.88 85 GLN A O 1
ATOM 675 N N . ASP A 1 86 ? -11.106 -6.912 -21.851 1.00 55.97 86 ASP A N 1
ATOM 676 C CA . ASP A 1 86 ? -10.804 -7.934 -20.840 1.00 55.97 86 ASP A CA 1
ATOM 677 C C . ASP A 1 86 ? -9.300 -8.237 -20.685 1.00 55.97 86 ASP A C 1
ATOM 679 O O . ASP A 1 86 ? -8.833 -8.444 -19.566 1.00 55.97 86 ASP A O 1
ATOM 683 N N . ASP A 1 87 ? -8.510 -8.195 -21.761 1.00 56.38 87 ASP A N 1
ATOM 684 C CA . ASP A 1 87 ? -7.094 -8.594 -21.712 1.00 56.38 87 ASP A CA 1
ATOM 685 C C . ASP A 1 87 ? -6.180 -7.544 -21.049 1.00 56.38 87 ASP A C 1
ATOM 687 O O . ASP A 1 87 ? -5.272 -7.888 -20.285 1.00 56.38 87 ASP A O 1
ATOM 691 N N . ASP A 1 88 ? -6.434 -6.252 -21.281 1.00 56.66 88 ASP A N 1
ATOM 692 C CA . ASP A 1 88 ? -5.629 -5.169 -20.698 1.00 56.66 88 ASP A CA 1
ATOM 693 C C . ASP A 1 88 ? -5.936 -4.982 -19.202 1.00 56.66 88 ASP A C 1
ATOM 695 O O . ASP A 1 88 ? -5.044 -4.674 -18.407 1.00 56.66 88 ASP A O 1
ATOM 699 N N . VAL A 1 89 ? -7.183 -5.241 -18.789 1.00 58.19 89 VAL A N 1
ATOM 700 C CA . VAL A 1 89 ? -7.609 -5.142 -17.384 1.00 58.19 89 VAL A CA 1
ATOM 701 C C . VAL A 1 89 ? -6.995 -6.247 -16.530 1.00 58.19 89 VAL A C 1
ATOM 703 O O . VAL A 1 89 ? -6.576 -5.972 -15.404 1.00 58.19 89 VAL A O 1
ATOM 706 N N . VAL A 1 90 ? -6.899 -7.478 -17.045 1.00 60.94 90 VAL A N 1
ATOM 707 C CA . VAL A 1 90 ? -6.259 -8.592 -16.323 1.00 60.94 90 VAL A CA 1
ATOM 708 C C . VAL A 1 90 ? -4.778 -8.292 -16.088 1.00 60.94 90 VAL A C 1
ATOM 710 O O . VAL A 1 90 ? -4.304 -8.388 -14.957 1.00 60.94 90 VAL A O 1
ATOM 713 N N . ALA A 1 91 ? -4.065 -7.813 -17.112 1.00 62.09 91 ALA A N 1
ATOM 714 C CA . ALA A 1 91 ? -2.649 -7.471 -16.991 1.00 62.09 91 ALA A CA 1
ATOM 715 C C . ALA A 1 91 ? -2.383 -6.310 -16.010 1.00 62.09 91 ALA A C 1
ATOM 717 O O . ALA A 1 91 ? -1.358 -6.298 -15.320 1.00 62.09 91 ALA A O 1
ATOM 718 N N . GLU A 1 92 ? -3.275 -5.318 -15.934 1.00 66.69 92 GLU A N 1
ATOM 719 C CA . GLU A 1 92 ? -3.172 -4.244 -14.941 1.00 66.69 92 GLU A CA 1
ATOM 720 C C . GLU A 1 92 ? -3.490 -4.722 -13.520 1.00 66.69 92 GLU A C 1
ATOM 722 O O . GLU A 1 92 ? -2.810 -4.307 -12.576 1.00 66.69 92 GLU A O 1
ATOM 727 N N . ASN A 1 93 ? -4.467 -5.618 -13.366 1.00 68.25 93 ASN A N 1
ATOM 728 C CA . ASN A 1 93 ? -4.830 -6.197 -12.076 1.00 68.25 93 ASN A CA 1
ATOM 729 C C . ASN A 1 93 ? -3.692 -7.057 -11.511 1.00 68.25 93 ASN A C 1
ATOM 731 O O . ASN A 1 93 ? -3.271 -6.840 -10.377 1.00 68.25 93 ASN A O 1
ATOM 735 N N . ASP A 1 94 ? -3.102 -7.928 -12.336 1.00 73.81 94 ASP A N 1
ATOM 736 C CA . ASP A 1 94 ? -1.994 -8.808 -11.947 1.00 73.81 94 ASP A CA 1
ATOM 737 C C . ASP A 1 94 ? -0.784 -8.015 -11.430 1.00 73.81 94 ASP A C 1
ATOM 739 O O . ASP A 1 94 ? -0.179 -8.354 -10.408 1.00 73.81 94 ASP A O 1
ATOM 743 N N . ARG A 1 95 ? -0.442 -6.910 -12.109 1.00 77.25 95 ARG A N 1
ATOM 744 C CA . ARG A 1 95 ? 0.648 -6.014 -11.686 1.00 77.25 95 ARG A CA 1
ATOM 745 C C . ARG A 1 95 ? 0.357 -5.365 -10.335 1.00 77.25 95 ARG A C 1
ATOM 747 O O . ARG A 1 95 ? 1.265 -5.211 -9.516 1.00 77.25 95 ARG A O 1
ATOM 754 N N . GLN A 1 96 ? -0.890 -4.971 -10.094 1.00 79.25 96 GLN A N 1
ATOM 755 C CA . GLN A 1 96 ? -1.308 -4.332 -8.845 1.00 79.25 96 GLN A CA 1
ATOM 756 C C . GLN A 1 96 ? -1.359 -5.336 -7.686 1.00 79.25 96 GLN A C 1
ATOM 758 O O . GLN A 1 96 ? -0.880 -5.030 -6.590 1.00 79.25 96 GLN A O 1
ATOM 763 N N . GLU A 1 97 ? -1.856 -6.551 -7.929 1.00 85.38 97 GLU A N 1
ATOM 764 C CA . GLU A 1 97 ? -1.835 -7.649 -6.961 1.00 85.38 97 GLU A CA 1
ATOM 765 C C . GLU A 1 97 ? -0.397 -8.029 -6.590 1.00 85.38 97 GLU A C 1
ATOM 767 O O . GLU A 1 97 ? -0.082 -8.218 -5.410 1.00 85.38 97 GLU A O 1
ATOM 772 N N . GLU A 1 98 ? 0.511 -8.080 -7.568 1.00 86.56 98 GLU A N 1
ATOM 773 C CA . GLU A 1 98 ? 1.927 -8.346 -7.322 1.00 86.56 98 GLU A CA 1
ATOM 774 C C . GLU A 1 98 ? 2.572 -7.246 -6.470 1.00 86.56 98 GLU A C 1
ATOM 776 O O . GLU A 1 98 ? 3.288 -7.552 -5.508 1.00 86.56 98 GLU A O 1
ATOM 781 N N . GLN A 1 99 ? 2.290 -5.972 -6.762 1.00 86.56 99 GLN A N 1
ATOM 782 C CA . GLN A 1 99 ? 2.778 -4.845 -5.963 1.00 86.56 99 GLN A CA 1
ATOM 783 C C . GLN A 1 99 ? 2.246 -4.876 -4.525 1.00 86.56 99 GLN A C 1
ATOM 785 O O . GLN A 1 99 ? 3.024 -4.703 -3.581 1.00 86.56 99 GLN A O 1
ATOM 790 N N . ALA A 1 100 ? 0.951 -5.143 -4.339 1.00 89.69 100 ALA A N 1
ATOM 791 C CA . ALA A 1 100 ? 0.343 -5.285 -3.019 1.00 89.69 100 ALA A CA 1
ATOM 792 C C . ALA A 1 100 ? 0.983 -6.440 -2.229 1.00 89.69 100 ALA A C 1
ATOM 794 O O . ALA A 1 100 ? 1.379 -6.273 -1.073 1.00 89.69 100 ALA A O 1
ATOM 795 N N . SER A 1 101 ? 1.180 -7.585 -2.882 1.00 91.88 101 SER A N 1
ATOM 796 C CA . SER A 1 101 ? 1.834 -8.754 -2.290 1.00 91.88 101 SER A CA 1
ATOM 797 C C . SER A 1 101 ? 3.291 -8.468 -1.922 1.00 91.88 101 SER A C 1
ATOM 799 O O . SER A 1 101 ? 3.762 -8.859 -0.853 1.00 91.88 101 SER A O 1
ATOM 801 N N . ARG A 1 102 ? 4.024 -7.740 -2.776 1.00 91.25 102 ARG A N 1
ATOM 802 C CA . ARG A 1 102 ? 5.401 -7.313 -2.496 1.00 91.25 102 ARG A CA 1
ATOM 803 C C . ARG A 1 102 ? 5.456 -6.428 -1.255 1.00 91.25 102 ARG A C 1
ATOM 805 O O . ARG A 1 102 ? 6.307 -6.663 -0.401 1.00 91.25 102 ARG A O 1
ATOM 812 N N . LEU A 1 103 ? 4.548 -5.460 -1.129 1.00 92.12 103 LEU A N 1
ATOM 813 C CA . LEU A 1 103 ? 4.479 -4.600 0.050 1.00 92.12 103 LEU A CA 1
ATOM 814 C C . LEU A 1 103 ? 4.286 -5.419 1.334 1.00 92.12 103 LEU A C 1
ATOM 816 O O . LEU A 1 103 ? 4.996 -5.207 2.316 1.00 92.12 103 LEU A O 1
ATOM 820 N N . LEU A 1 104 ? 3.349 -6.371 1.318 1.00 94.31 104 LEU A N 1
ATOM 821 C CA . LEU A 1 104 ? 3.056 -7.224 2.470 1.00 94.31 104 LEU A CA 1
ATOM 822 C C . LEU A 1 104 ? 4.258 -8.096 2.852 1.00 94.31 104 LEU A C 1
ATOM 824 O O . LEU A 1 104 ? 4.605 -8.166 4.032 1.00 94.31 104 LEU A O 1
ATOM 828 N N . ARG A 1 105 ? 4.966 -8.665 1.869 1.00 93.75 105 ARG A N 1
ATOM 829 C CA . ARG A 1 105 ? 6.202 -9.431 2.102 1.00 93.75 105 ARG A CA 1
ATOM 830 C C . ARG A 1 105 ? 7.314 -8.584 2.714 1.00 93.75 105 ARG A C 1
ATOM 832 O O . ARG A 1 105 ? 7.901 -9.000 3.709 1.00 93.75 105 ARG A O 1
ATOM 839 N N . GLU A 1 106 ? 7.574 -7.398 2.170 1.00 92.94 106 GLU A N 1
ATOM 840 C CA . GLU A 1 106 ? 8.603 -6.484 2.691 1.00 92.94 106 GLU A CA 1
ATOM 841 C C . GLU A 1 106 ? 8.273 -5.988 4.110 1.00 92.94 106 GLU A C 1
ATOM 843 O O . GLU A 1 106 ? 9.165 -5.806 4.937 1.00 92.94 106 GLU A O 1
ATOM 848 N N . CYS A 1 107 ? 6.986 -5.821 4.427 1.00 93.56 107 CYS A N 1
ATOM 849 C CA . CYS A 1 107 ? 6.520 -5.482 5.772 1.00 93.56 107 CYS A CA 1
ATOM 850 C C . CYS A 1 107 ? 6.393 -6.692 6.720 1.00 93.56 107 CYS A C 1
ATOM 852 O O . CYS A 1 107 ? 6.068 -6.501 7.897 1.00 93.56 107 CYS A O 1
ATOM 854 N N . ASN A 1 108 ? 6.633 -7.914 6.227 1.00 95.94 108 ASN A N 1
ATOM 855 C CA . ASN A 1 108 ? 6.409 -9.183 6.923 1.00 95.94 108 ASN A CA 1
ATOM 856 C C . ASN A 1 108 ? 4.990 -9.292 7.522 1.00 95.94 108 ASN A C 1
ATOM 858 O O . ASN A 1 108 ? 4.815 -9.551 8.714 1.00 95.94 108 ASN A O 1
ATOM 862 N N . LEU A 1 109 ? 3.981 -9.029 6.689 1.00 95.50 109 LEU A N 1
ATOM 863 C CA . LEU A 1 109 ? 2.559 -9.094 7.019 1.00 95.50 109 LEU A CA 1
ATOM 864 C C . LEU A 1 109 ? 1.868 -10.168 6.176 1.00 95.50 109 LEU A C 1
ATOM 866 O O . LEU A 1 109 ? 2.170 -10.324 4.997 1.00 95.50 109 LEU A O 1
ATOM 870 N N . GLU A 1 110 ? 0.913 -10.868 6.780 1.00 93.38 110 GLU A N 1
ATOM 871 C CA . GLU A 1 110 ? -0.001 -11.749 6.052 1.00 93.38 110 GLU A CA 1
ATOM 872 C C . GLU A 1 110 ? -1.175 -10.948 5.447 1.00 93.38 110 GLU A C 1
ATOM 874 O O . GLU A 1 110 ? -1.483 -9.855 5.933 1.00 93.38 110 GLU A O 1
ATOM 879 N N . PRO A 1 111 ? -1.850 -11.454 4.406 1.00 92.50 111 PRO A N 1
ATOM 880 C CA . PRO A 1 111 ? -1.387 -12.546 3.552 1.00 92.50 111 PRO A CA 1
ATOM 881 C C . PRO A 1 111 ? -0.158 -12.122 2.727 1.00 92.50 111 PRO A C 1
ATOM 883 O O . PRO A 1 111 ? -0.012 -10.961 2.355 1.00 92.50 111 PRO A O 1
ATOM 886 N N . ARG A 1 112 ? 0.739 -13.061 2.415 1.00 90.19 112 ARG A N 1
ATOM 887 C CA . ARG A 1 112 ? 1.922 -12.786 1.561 1.00 90.19 112 ARG A CA 1
ATOM 888 C C . ARG A 1 112 ? 1.615 -12.690 0.068 1.00 90.19 112 ARG A C 1
ATOM 890 O O . ARG A 1 112 ? 2.498 -12.302 -0.709 1.00 90.19 112 ARG A O 1
ATOM 897 N N . ASP A 1 113 ? 0.411 -13.093 -0.316 1.00 88.38 113 ASP A N 1
ATOM 898 C CA . ASP A 1 113 ? -0.068 -13.132 -1.688 1.00 88.38 113 ASP A CA 1
ATOM 899 C C . ASP A 1 113 ? -1.505 -12.610 -1.745 1.00 88.38 113 ASP A C 1
ATOM 901 O O . ASP A 1 113 ? -2.376 -13.067 -1.003 1.00 88.38 113 ASP A O 1
ATOM 905 N N . CYS A 1 114 ? -1.715 -11.615 -2.598 1.00 86.06 114 CYS A N 1
ATOM 906 C CA . CYS A 1 114 ? -3.006 -11.008 -2.873 1.00 86.06 114 CYS A CA 1
ATOM 907 C C . CYS A 1 114 ? -3.650 -11.536 -4.148 1.00 86.06 114 CYS A C 1
ATOM 909 O O . CYS A 1 114 ? -4.778 -11.128 -4.421 1.00 86.06 114 CYS A O 1
ATOM 911 N N . ARG A 1 115 ? -2.973 -12.417 -4.902 1.00 80.62 115 ARG A N 1
ATOM 912 C CA . ARG A 1 115 ? -3.549 -13.000 -6.108 1.00 80.62 115 ARG A CA 1
ATOM 913 C C . ARG A 1 115 ? -4.868 -13.665 -5.789 1.00 80.62 115 ARG A C 1
ATOM 915 O O . ARG A 1 115 ? -4.951 -14.532 -4.911 1.00 80.62 115 ARG A O 1
ATOM 922 N N . ARG A 1 116 ? -5.908 -13.276 -6.522 1.00 67.69 116 ARG A N 1
ATOM 923 C CA . ARG A 1 116 ? -7.160 -14.022 -6.514 1.00 67.69 116 ARG A CA 1
ATOM 924 C C . ARG A 1 116 ? -6.871 -15.427 -7.032 1.00 67.69 116 ARG A C 1
ATOM 926 O O . ARG A 1 116 ? -6.680 -15.649 -8.222 1.00 67.69 116 ARG A O 1
ATOM 933 N N . ARG A 1 117 ? -6.838 -16.393 -6.121 1.00 52.25 117 ARG A N 1
ATOM 934 C CA . ARG A 1 117 ? -6.936 -17.810 -6.455 1.00 52.25 117 ARG A CA 1
ATOM 935 C C . ARG A 1 117 ? -8.253 -18.018 -7.203 1.00 52.25 117 ARG A C 1
ATOM 937 O O . ARG A 1 117 ? -9.321 -17.993 -6.590 1.00 52.25 117 ARG A O 1
ATOM 944 N N . ASN A 1 118 ? -8.189 -18.155 -8.527 1.00 44.91 118 ASN A N 1
ATOM 945 C CA . ASN A 1 118 ? -9.308 -18.581 -9.370 1.00 44.91 118 ASN A CA 1
ATOM 946 C C . ASN A 1 118 ? -9.574 -20.086 -9.167 1.00 44.91 118 ASN A C 1
ATOM 948 O O . ASN A 1 118 ? -9.726 -20.837 -10.122 1.00 44.91 118 ASN A O 1
ATOM 952 N N . ASP A 1 119 ? -9.649 -20.537 -7.915 1.00 42.88 119 ASP A N 1
ATOM 953 C CA . ASP A 1 119 ? -9.821 -21.943 -7.542 1.00 42.88 119 ASP A CA 1
ATOM 954 C C . ASP A 1 119 ? -11.309 -22.340 -7.649 1.00 42.88 119 ASP A C 1
ATOM 956 O O . ASP A 1 119 ? -11.874 -22.907 -6.717 1.00 42.88 119 ASP A O 1
ATOM 960 N N . ILE A 1 120 ? -11.996 -21.967 -8.738 1.00 44.44 120 ILE A N 1
ATOM 961 C CA . ILE A 1 120 ? -13.422 -22.298 -8.926 1.00 44.44 120 ILE A CA 1
ATOM 962 C C . ILE A 1 120 ? -13.659 -23.231 -10.125 1.00 44.44 120 ILE A C 1
ATOM 964 O O . ILE A 1 120 ? -14.700 -23.878 -10.159 1.00 44.44 120 ILE A O 1
ATOM 968 N N . PHE A 1 121 ? -12.709 -23.426 -11.050 1.00 44.31 121 PHE A N 1
ATOM 969 C CA . PHE A 1 121 ? -12.923 -24.347 -12.181 1.00 44.31 121 PHE A CA 1
ATOM 970 C C . PHE A 1 121 ? -11.659 -25.089 -12.651 1.00 44.31 121 PHE A C 1
ATOM 972 O O . PHE A 1 121 ? -11.296 -24.993 -13.814 1.00 44.31 121 PHE A O 1
ATOM 979 N N . ASP A 1 122 ? -11.032 -25.879 -11.776 1.00 42.78 122 ASP A N 1
ATOM 980 C CA . ASP A 1 122 ? -10.134 -26.981 -12.194 1.00 42.78 122 ASP A CA 1
ATOM 981 C C . ASP A 1 122 ? -10.575 -28.355 -11.631 1.00 42.78 122 ASP A C 1
ATOM 983 O O . ASP A 1 122 ? -9.900 -29.356 -11.835 1.00 42.78 122 ASP A O 1
ATOM 987 N N . ASP A 1 123 ? -11.745 -28.433 -10.976 1.00 40.09 123 ASP A N 1
ATOM 988 C CA . ASP A 1 123 ? -12.327 -29.677 -10.422 1.00 40.09 123 ASP A CA 1
ATOM 989 C C . ASP A 1 123 ? -13.565 -30.186 -11.206 1.00 40.09 123 ASP A C 1
ATOM 991 O O . ASP A 1 123 ? -14.371 -30.964 -10.693 1.00 40.09 123 ASP A O 1
ATOM 995 N N . LEU A 1 124 ? -13.758 -29.750 -12.457 1.00 44.66 124 LEU A N 1
ATOM 996 C CA . LEU A 1 124 ? -14.877 -30.196 -13.306 1.00 44.66 124 LEU A CA 1
ATOM 997 C C . LEU A 1 124 ? -14.461 -30.432 -14.769 1.00 44.66 124 LEU A C 1
ATOM 999 O O . LEU A 1 124 ? -15.066 -29.844 -15.660 1.00 44.66 124 LEU A O 1
ATOM 1003 N N . TRP A 1 125 ? -13.469 -31.291 -15.024 1.00 41.66 125 TRP A N 1
ATOM 1004 C CA . TRP A 1 125 ? -13.301 -31.980 -16.316 1.00 41.66 125 TRP A CA 1
ATOM 1005 C C . TRP A 1 125 ? -12.776 -33.403 -16.125 1.00 41.66 125 TRP A C 1
ATOM 1007 O O . TRP A 1 125 ? -11.756 -33.571 -15.423 1.00 41.66 125 TRP A O 1
#

Solvent-accessible surface area (backbone atoms only — not comparable to full-atom values): 7867 Å² total; per-residue (Å²): 144,85,76,88,63,68,65,61,56,57,54,57,57,61,67,66,67,73,59,80,90,71,77,68,76,72,75,63,36,47,74,63,42,52,64,33,44,69,53,74,66,59,77,60,90,53,95,85,73,58,101,56,73,44,72,65,22,41,51,44,52,65,74,39,56,55,94,43,37,54,60,41,44,40,66,45,70,37,76,91,64,96,55,101,48,72,70,64,47,50,58,54,47,52,54,44,29,50,50,48,13,50,52,24,49,76,56,73,38,68,57,59,63,45,66,80,76,78,84,80,76,84,90,81,128

Radius of gyration: 23.26 Å; Cα contacts (8 Å, |Δi|>4): 92; chains: 1; bounding box: 87×42×40 Å

InterPro domains:
  IPR016140 Bifunctional inhibitor/plant lipid transfer protein/seed storage helical domain [PF00234] (31-112)
  IPR016140 Bifunctional inhibitor/plant lipid transfer protein/seed storage helical domain [SM00499] (36-114)
  IPR036312 Bifunctional inhibitor/plant lipid transfer protein/seed storage helical domain superfamily [G3DSA:1.10.110.10] (24-121)
  IPR036312 Bifunctional inhibitor/plant lipid transfer protein/seed storage helical domain superfamily [SSF47699] (7-116)

Foldseek 3Di:
DDDPPVVVVVVVVVVVPPPPPPVPVPPQLLVLQVQCCCQQVVPDPPPPDDPAGDPSNLVSLVPDDQVCSLVSQCVNRVDPDPDPPVPVSVVSSVVSQVSSLSNCVRSVHPPNGSDPPPVPPPPPD

Organism: Dicranopteris linearis (NCBI:txid37229)

Mean predicted aligned error: 14.35 Å

Secondary structure (DSSP, 8-state):
---TTHHHHHHHHHHSS---TT------HHHHHGGGHHHHS-----TTS-SS--HHHHHHHHTS-HHHHHHHHHHHHS-----S-HHHHHHHHHHHHHHHHHHHHHTT-S-S------TTSSS--

pLDDT: mean 70.26, std 19.84, range [40.09, 96.75]